Protein AF-A0A918I145-F1 (afdb_monomer_lite)

pLDDT: mean 72.94, std 18.7, range [46.0, 95.38]

Organism: NCBI:txid67314

Foldseek 3Di:
DWKFAFCQDDDPDGHRDIDDDDPVVVVVCVVVVGTPDTPGPDDPDPDPPDDDDDDDDDDDDDDDDDDDDDDPDDDDDDDD

Radius of gyration: 32.7 Å; chains: 1; bounding box: 49×52×74 Å

Sequence (80 aa):
MARIELAYWHDDKTPGDIIEVSDEDLQALIRDGRVARVLDDEPMPEAPTEPAPVPAAPATETAAADTPAAPRRRSGRSDE

Structure (mmCIF, N/CA/C/O backbone):
data_AF-A0A918I145-F1
#
_entry.id   AF-A0A918I145-F1
#
loop_
_atom_site.group_PDB
_atom_site.id
_atom_site.type_symbol
_atom_site.label_atom_id
_atom_site.label_alt_id
_atom_site.label_comp_id
_atom_site.label_asym_id
_atom_site.label_entity_id
_atom_site.label_seq_id
_atom_site.pdbx_PDB_ins_code
_atom_site.Cartn_x
_atom_site.Cartn_y
_atom_site.Cartn_z
_atom_site.occupancy
_atom_site.B_iso_or_equiv
_atom_site.auth_seq_id
_atom_site.auth_comp_id
_atom_site.auth_asym_id
_atom_site.auth_atom_id
_atom_site.pdbx_PDB_model_num
ATOM 1 N N . MET A 1 1 ? 8.848 5.029 6.296 1.00 77.56 1 MET A N 1
ATOM 2 C CA . MET A 1 1 ? 8.897 4.538 4.899 1.00 77.56 1 MET A CA 1
ATOM 3 C C . MET A 1 1 ? 7.932 3.379 4.808 1.00 77.56 1 MET A C 1
ATOM 5 O O . MET A 1 1 ? 8.160 2.371 5.467 1.00 77.56 1 MET A O 1
ATOM 9 N N . ALA A 1 2 ? 6.847 3.556 4.062 1.00 85.69 2 ALA A N 1
ATOM 10 C CA . ALA A 1 2 ? 5.774 2.583 3.913 1.00 85.69 2 ALA A CA 1
ATOM 11 C C . ALA A 1 2 ? 5.856 1.921 2.537 1.00 85.69 2 ALA A C 1
ATOM 13 O O . ALA A 1 2 ? 6.227 2.563 1.551 1.00 85.69 2 ALA A O 1
ATOM 14 N N . ARG A 1 3 ? 5.489 0.642 2.451 1.00 91.62 3 ARG A N 1
ATOM 15 C CA . ARG A 1 3 ? 5.360 -0.055 1.167 1.00 91.62 3 ARG A CA 1
ATOM 16 C C . ARG A 1 3 ? 3.909 -0.048 0.735 1.00 91.62 3 ARG A C 1
ATOM 18 O O . ARG A 1 3 ? 3.026 -0.347 1.532 1.00 91.62 3 ARG A O 1
ATOM 25 N N . ILE A 1 4 ? 3.657 0.268 -0.524 1.00 93.25 4 ILE A N 1
ATOM 26 C CA . ILE A 1 4 ? 2.309 0.315 -1.085 1.00 93.25 4 ILE A CA 1
ATOM 27 C C . ILE A 1 4 ? 2.244 -0.400 -2.421 1.00 93.25 4 ILE A C 1
ATOM 29 O O . ILE A 1 4 ? 3.183 -0.354 -3.206 1.00 93.25 4 ILE A O 1
ATOM 33 N N . GLU A 1 5 ? 1.103 -1.019 -2.680 1.00 94.56 5 GLU A N 1
ATOM 34 C CA . GLU A 1 5 ? 0.695 -1.515 -3.984 1.00 94.56 5 GLU A CA 1
ATOM 35 C C . GLU A 1 5 ? -0.088 -0.418 -4.711 1.00 94.56 5 GLU A C 1
ATOM 37 O O . GLU A 1 5 ? -1.030 0.165 -4.158 1.00 94.56 5 GLU A O 1
ATOM 42 N N . LEU A 1 6 ? 0.287 -0.132 -5.954 1.00 95.25 6 LEU A N 1
ATOM 43 C CA . LEU A 1 6 ? -0.358 0.896 -6.768 1.00 95.25 6 LEU A CA 1
ATOM 44 C C . LEU A 1 6 ? -1.680 0.406 -7.380 1.00 95.25 6 LEU A C 1
ATOM 46 O O . LEU A 1 6 ? -1.742 -0.659 -7.982 1.00 95.25 6 LEU A O 1
ATOM 50 N N . ALA A 1 7 ? -2.741 1.210 -7.303 1.00 94.50 7 ALA A N 1
ATOM 51 C CA . ALA A 1 7 ? -4.005 0.959 -8.012 1.00 94.50 7 ALA A CA 1
ATOM 52 C C . ALA A 1 7 ? -3.959 1.414 -9.474 1.00 94.50 7 ALA A C 1
ATOM 54 O O . ALA A 1 7 ? -4.652 0.862 -10.327 1.00 94.50 7 ALA A O 1
ATOM 55 N N . TYR A 1 8 ? -3.142 2.427 -9.757 1.00 93.62 8 TYR A N 1
ATOM 56 C CA . TYR A 1 8 ? -3.015 3.055 -11.066 1.00 93.62 8 TYR A CA 1
ATOM 57 C C . TYR A 1 8 ? -1.547 3.327 -11.387 1.00 93.62 8 TYR A C 1
ATOM 59 O O . TYR A 1 8 ? -0.684 3.246 -10.519 1.00 93.62 8 TYR A O 1
ATOM 67 N N . TRP A 1 9 ? -1.273 3.680 -12.641 1.00 92.44 9 TRP A N 1
ATOM 68 C CA . TRP A 1 9 ? 0.059 4.100 -13.060 1.00 92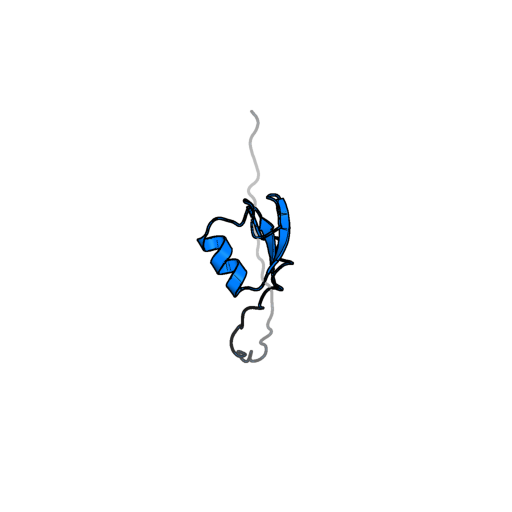.44 9 TRP A CA 1
ATOM 69 C C . TRP A 1 9 ? 0.543 5.313 -12.256 1.00 92.44 9 TRP A C 1
ATOM 71 O O . TRP A 1 9 ? -0.186 6.299 -12.080 1.00 92.44 9 TRP A O 1
ATOM 81 N N . HIS A 1 10 ? 1.787 5.248 -11.796 1.00 89.50 10 HIS A N 1
ATOM 82 C CA . HIS A 1 10 ? 2.459 6.338 -11.100 1.00 89.50 10 HIS A CA 1
ATOM 83 C C . HIS A 1 10 ? 3.915 6.392 -11.560 1.00 89.50 10 HIS A C 1
ATOM 85 O O . HIS A 1 10 ? 4.633 5.402 -11.439 1.00 89.50 10 HIS A O 1
ATOM 91 N N . ASP A 1 11 ? 4.309 7.521 -12.150 1.00 88.19 11 ASP A N 1
ATOM 92 C CA . ASP A 1 11 ? 5.589 7.691 -12.846 1.00 88.19 11 ASP A CA 1
ATOM 93 C C . ASP A 1 11 ? 5.830 6.560 -13.865 1.00 88.19 11 ASP A C 1
ATOM 95 O O . ASP A 1 11 ? 5.050 6.408 -14.807 1.00 88.19 11 ASP A O 1
ATOM 99 N N . ASP A 1 12 ? 6.858 5.737 -13.656 1.00 93.31 12 ASP A N 1
ATOM 100 C CA . ASP A 1 12 ? 7.210 4.578 -14.490 1.00 93.31 12 ASP A CA 1
ATOM 101 C C . ASP A 1 12 ? 6.716 3.238 -13.914 1.00 93.31 12 ASP A C 1
ATOM 103 O O . ASP A 1 12 ? 7.112 2.161 -14.370 1.00 93.31 12 ASP A O 1
ATOM 107 N N . LYS A 1 13 ? 5.866 3.273 -12.884 1.00 92.94 13 LYS A N 1
ATOM 108 C CA . LYS A 1 13 ? 5.363 2.078 -12.204 1.00 92.94 13 LYS A CA 1
ATOM 109 C C . LYS A 1 13 ? 3.943 1.744 -12.631 1.00 92.94 13 LYS A C 1
ATOM 111 O O . LYS A 1 13 ? 3.063 2.604 -12.717 1.00 92.94 13 LYS A O 1
ATOM 116 N N . THR A 1 14 ? 3.734 0.461 -12.895 1.00 95.38 14 THR A N 1
ATOM 117 C CA . THR A 1 14 ? 2.447 -0.096 -13.305 1.00 95.38 14 THR A CA 1
ATOM 118 C C . THR A 1 14 ? 1.510 -0.275 -12.107 1.00 95.38 14 THR A C 1
ATOM 120 O O . THR A 1 14 ? 1.975 -0.464 -10.983 1.00 95.38 14 THR A O 1
ATOM 123 N N . PRO A 1 15 ? 0.188 -0.332 -12.334 1.00 95.06 15 PRO A N 1
ATOM 124 C CA . PRO A 1 15 ? -0.752 -0.859 -11.350 1.00 95.06 15 PRO A CA 1
ATOM 125 C C . PRO A 1 15 ? -0.316 -2.250 -10.860 1.00 95.06 15 PRO A C 1
ATOM 127 O O . PRO A 1 15 ? 0.134 -3.071 -11.661 1.00 95.06 15 PRO A O 1
ATOM 130 N N . GLY A 1 16 ? -0.451 -2.512 -9.563 1.00 93.56 16 GLY A N 1
ATOM 131 C CA . GLY A 1 16 ? -0.002 -3.734 -8.890 1.00 93.56 16 GLY A CA 1
ATOM 132 C C . GLY A 1 16 ? 1.486 -3.750 -8.524 1.00 93.56 16 GLY A C 1
ATOM 133 O O . GLY A 1 16 ? 1.928 -4.665 -7.833 1.00 93.56 16 GLY A O 1
ATOM 134 N N . ASP A 1 17 ? 2.273 -2.761 -8.962 1.00 95.06 17 ASP A N 1
ATOM 135 C CA . ASP A 1 17 ? 3.670 -2.643 -8.542 1.00 95.06 17 ASP A CA 1
ATOM 136 C C . ASP A 1 17 ? 3.751 -2.203 -7.076 1.00 95.06 17 ASP A C 1
ATOM 138 O O . ASP A 1 17 ? 2.944 -1.390 -6.610 1.00 95.06 17 ASP A O 1
ATOM 142 N N . ILE A 1 18 ? 4.734 -2.752 -6.358 1.00 93.31 18 ILE A N 1
ATOM 143 C CA . ILE A 1 18 ? 4.985 -2.426 -4.955 1.00 93.31 18 ILE A CA 1
ATOM 144 C C . ILE A 1 18 ? 6.143 -1.438 -4.886 1.00 93.31 18 ILE A C 1
ATOM 146 O O . ILE A 1 18 ? 7.271 -1.756 -5.273 1.00 93.31 18 ILE A O 1
ATOM 150 N N . ILE A 1 19 ? 5.870 -0.252 -4.352 1.00 91.81 19 ILE A N 1
ATOM 151 C CA . ILE A 1 19 ? 6.866 0.801 -4.153 1.00 91.81 19 ILE A CA 1
ATOM 152 C C . ILE A 1 19 ? 7.006 1.161 -2.682 1.00 91.81 19 ILE A C 1
ATOM 154 O O . ILE A 1 19 ? 6.069 1.017 -1.901 1.00 91.81 19 ILE A O 1
ATOM 158 N N . GLU A 1 20 ? 8.191 1.636 -2.313 1.00 92.31 20 GLU A N 1
ATOM 159 C CA . GLU A 1 20 ? 8.469 2.175 -0.987 1.00 92.31 20 GLU A CA 1
ATOM 160 C C . GLU A 1 20 ? 8.433 3.703 -1.060 1.00 92.31 20 GLU A C 1
ATOM 162 O O . GLU A 1 20 ? 9.113 4.304 -1.892 1.00 92.31 20 GLU A O 1
ATOM 167 N N . VAL A 1 21 ? 7.602 4.315 -0.223 1.00 89.56 21 VAL A N 1
ATOM 168 C CA . VAL A 1 21 ? 7.337 5.756 -0.213 1.00 89.56 21 VAL A CA 1
ATOM 169 C C . VAL A 1 21 ? 7.487 6.324 1.194 1.00 89.56 21 VAL A C 1
ATOM 171 O O . VAL A 1 21 ? 7.421 5.602 2.196 1.00 89.56 21 VAL A O 1
ATOM 174 N N . SER A 1 22 ? 7.705 7.634 1.284 1.00 90.94 22 SER A N 1
ATOM 175 C CA . SER A 1 22 ? 7.659 8.340 2.563 1.00 90.94 22 SER A CA 1
ATOM 176 C C . SER A 1 22 ? 6.218 8.442 3.078 1.00 90.94 22 SER A C 1
ATOM 178 O O . SER A 1 22 ? 5.263 8.291 2.318 1.00 90.94 22 SER A O 1
ATOM 180 N N . ASP A 1 23 ? 6.044 8.710 4.370 1.00 88.38 23 ASP A N 1
ATOM 181 C CA . ASP A 1 23 ? 4.723 8.914 4.973 1.00 88.38 23 ASP A CA 1
ATOM 182 C C . ASP A 1 23 ? 3.982 10.130 4.382 1.00 88.38 23 ASP A C 1
ATOM 184 O O . ASP A 1 23 ? 2.756 10.118 4.255 1.00 88.38 23 ASP A O 1
ATOM 188 N N . GLU A 1 24 ? 4.717 11.165 3.965 1.00 90.31 24 GLU A N 1
ATOM 189 C CA . GLU A 1 24 ? 4.153 12.339 3.288 1.00 90.31 24 GLU A CA 1
ATOM 190 C C . GLU A 1 24 ? 3.631 11.973 1.889 1.00 90.31 24 GLU A C 1
ATOM 192 O O . GLU A 1 24 ? 2.494 12.304 1.536 1.00 90.31 24 GLU A O 1
ATOM 197 N N . ASP A 1 25 ? 4.424 11.222 1.119 1.00 90.88 25 ASP A N 1
ATOM 198 C CA . ASP A 1 25 ? 4.039 10.727 -0.207 1.00 90.88 25 ASP A CA 1
ATOM 199 C C . ASP A 1 25 ? 2.879 9.729 -0.123 1.00 90.88 25 ASP A C 1
ATOM 201 O O . ASP A 1 25 ? 1.954 9.779 -0.935 1.00 90.88 25 ASP A O 1
ATOM 205 N N . LEU A 1 26 ? 2.875 8.861 0.892 1.00 90.81 26 LEU A N 1
ATOM 206 C CA . LEU A 1 26 ? 1.776 7.939 1.158 1.00 90.81 26 LEU A CA 1
ATOM 207 C C . LEU A 1 26 ? 0.453 8.695 1.311 1.00 90.81 26 LEU A C 1
ATOM 209 O O . LEU A 1 26 ? -0.535 8.354 0.658 1.00 90.81 26 LEU A O 1
ATOM 213 N N . GLN A 1 27 ? 0.425 9.742 2.140 1.00 91.38 27 GLN A N 1
ATOM 214 C CA . GLN A 1 27 ? -0.783 10.546 2.335 1.00 91.38 27 GLN A CA 1
ATOM 215 C C . GLN A 1 27 ? -1.230 11.234 1.041 1.00 91.38 27 GLN A C 1
ATOM 217 O O . GLN A 1 27 ? -2.431 11.269 0.749 1.00 91.38 27 GLN A O 1
ATOM 222 N N . ALA A 1 28 ? -0.285 11.743 0.246 1.00 92.38 28 ALA A N 1
ATOM 223 C CA . ALA A 1 28 ? -0.586 12.334 -1.053 1.00 92.38 28 ALA A CA 1
ATOM 224 C C . ALA A 1 28 ? -1.200 11.303 -2.018 1.00 92.38 28 ALA A C 1
ATOM 226 O O . ALA A 1 28 ? -2.243 11.567 -2.617 1.00 92.38 28 ALA A O 1
ATOM 227 N N . LEU A 1 29 ? -0.617 10.106 -2.110 1.00 91.00 29 LEU A N 1
ATOM 228 C CA . LEU A 1 29 ? -1.083 9.025 -2.984 1.00 91.00 29 LEU A CA 1
ATOM 229 C C . LEU A 1 29 ? -2.439 8.451 -2.556 1.00 91.00 29 LEU A C 1
ATOM 231 O O . LEU A 1 29 ? -3.266 8.128 -3.414 1.00 91.00 29 LEU A O 1
ATOM 235 N N . ILE A 1 30 ? -2.696 8.354 -1.249 1.00 91.81 30 ILE A N 1
ATOM 236 C CA . ILE A 1 30 ? -4.009 7.969 -0.710 1.00 91.81 30 ILE A CA 1
ATOM 237 C C . ILE A 1 30 ? -5.054 9.017 -1.089 1.00 91.81 30 ILE A C 1
ATOM 239 O O . ILE A 1 30 ? -6.133 8.665 -1.569 1.00 91.81 30 ILE A O 1
ATOM 243 N N . ARG A 1 31 ? -4.733 10.304 -0.917 1.00 93.44 31 ARG A N 1
ATOM 244 C CA . ARG A 1 31 ? -5.631 11.408 -1.277 1.00 93.44 31 ARG A CA 1
ATOM 245 C C . ARG A 1 31 ? -5.971 11.410 -2.769 1.00 93.44 31 ARG A C 1
ATOM 247 O O . ARG A 1 31 ? -7.106 11.724 -3.121 1.00 93.44 31 ARG A O 1
ATOM 254 N N . ASP A 1 32 ? -5.014 11.053 -3.620 1.00 92.00 32 ASP A N 1
ATOM 255 C CA . ASP A 1 32 ? -5.195 10.942 -5.073 1.00 92.00 32 ASP A CA 1
ATOM 256 C C . ASP A 1 32 ? -5.918 9.641 -5.492 1.00 92.00 32 ASP A C 1
ATOM 258 O O . ASP A 1 32 ? -6.242 9.460 -6.664 1.00 92.00 32 ASP A O 1
ATOM 262 N N . GLY A 1 33 ? -6.177 8.718 -4.555 1.00 93.00 33 GLY A N 1
ATOM 263 C CA . GLY A 1 33 ? -6.824 7.430 -4.830 1.00 93.00 33 GLY A CA 1
ATOM 264 C C . GLY A 1 33 ? -5.952 6.457 -5.629 1.00 93.00 33 GLY A C 1
ATOM 265 O O . GLY A 1 33 ? -6.473 5.573 -6.309 1.00 93.00 33 GLY A O 1
ATOM 266 N N . ARG A 1 34 ? -4.624 6.626 -5.582 1.00 93.25 34 ARG A N 1
ATOM 267 C CA . ARG A 1 34 ? -3.656 5.836 -6.364 1.00 93.25 34 ARG A CA 1
ATOM 268 C C . ARG A 1 34 ? -3.123 4.602 -5.652 1.00 93.25 34 ARG A C 1
ATOM 270 O O . ARG A 1 34 ? -2.441 3.796 -6.279 1.00 93.25 34 ARG A O 1
ATOM 277 N N . VAL A 1 35 ? -3.434 4.434 -4.374 1.00 92.94 35 VAL A N 1
ATOM 278 C CA .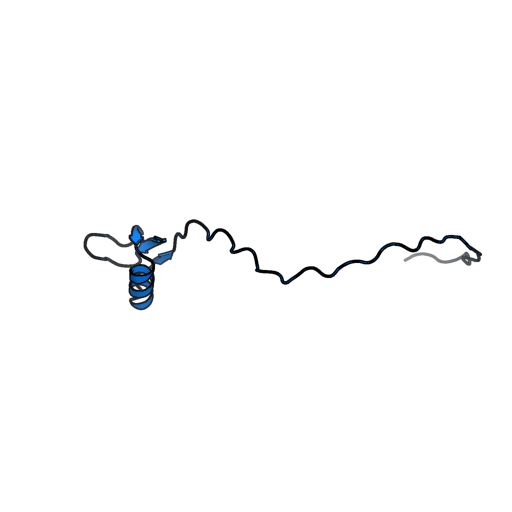 VAL A 1 35 ? -3.017 3.277 -3.578 1.00 92.94 35 VAL A CA 1
ATOM 279 C C . VAL A 1 35 ? -4.078 2.181 -3.669 1.00 92.94 35 VAL A C 1
ATOM 281 O O . VAL A 1 35 ? -5.234 2.416 -3.326 1.00 92.94 35 VAL A O 1
ATOM 284 N N . ALA A 1 36 ? -3.688 0.984 -4.112 1.00 93.94 36 ALA A N 1
ATOM 285 C CA . ALA A 1 36 ? -4.535 -0.210 -4.057 1.00 93.94 36 ALA A CA 1
ATOM 286 C C . ALA A 1 36 ? -4.532 -0.809 -2.654 1.00 93.94 36 ALA A C 1
ATOM 288 O O .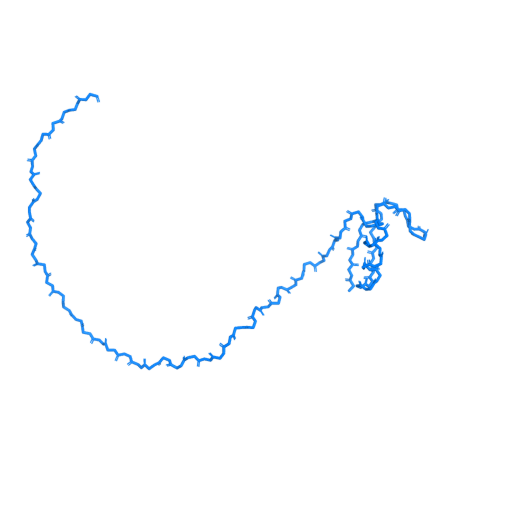 ALA A 1 36 ? -5.584 -1.148 -2.108 1.00 93.94 36 ALA A O 1
ATOM 289 N N . ARG A 1 37 ? -3.338 -0.938 -2.071 1.00 90.69 37 ARG A N 1
ATOM 290 C CA . ARG A 1 37 ? -3.145 -1.535 -0.754 1.00 90.69 37 ARG A CA 1
ATOM 291 C C . ARG A 1 37 ? -1.900 -0.971 -0.089 1.00 90.69 37 ARG A C 1
ATOM 293 O O . ARG A 1 37 ? -0.861 -0.853 -0.725 1.00 90.69 37 ARG A O 1
ATOM 300 N N . VAL A 1 38 ? -1.991 -0.669 1.200 1.00 90.31 38 VAL A N 1
ATOM 301 C CA . VAL A 1 38 ? -0.815 -0.364 2.020 1.00 90.31 38 VAL A CA 1
ATOM 302 C C . VAL A 1 38 ? -0.303 -1.673 2.620 1.00 90.31 38 VAL A C 1
ATOM 304 O O . VAL A 1 38 ? -1.065 -2.423 3.231 1.00 90.31 38 VAL A O 1
ATOM 307 N N . LEU A 1 39 ? 0.966 -1.976 2.367 1.00 86.62 39 LEU A N 1
ATOM 308 C CA . LEU A 1 39 ? 1.703 -3.160 2.812 1.00 86.62 39 LEU A CA 1
ATOM 309 C C . LEU A 1 39 ? 2.624 -2.769 3.974 1.00 86.62 39 LEU A C 1
ATOM 311 O O . LEU A 1 39 ? 3.812 -3.084 3.953 1.00 86.62 39 LEU A O 1
ATOM 315 N N . ASP A 1 40 ? 2.081 -2.023 4.939 1.00 72.12 40 ASP A N 1
ATOM 316 C CA . ASP A 1 40 ? 2.804 -1.631 6.147 1.00 72.12 40 ASP A CA 1
ATOM 317 C C . ASP A 1 40 ? 3.445 -2.871 6.784 1.00 72.1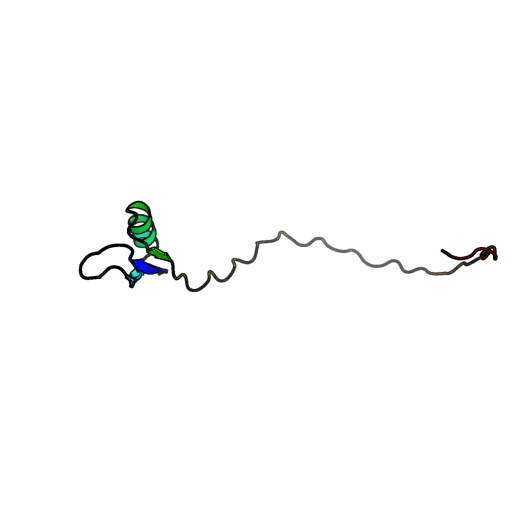2 40 ASP A C 1
ATOM 319 O O . ASP A 1 40 ? 2.763 -3.860 7.077 1.00 72.12 40 ASP A O 1
ATOM 323 N N . ASP A 1 41 ? 4.764 -2.813 6.968 1.00 60.31 41 ASP A N 1
ATOM 324 C CA . ASP A 1 41 ? 5.486 -3.720 7.853 1.00 60.31 41 ASP A CA 1
ATOM 325 C C . ASP A 1 41 ? 5.082 -3.277 9.264 1.00 60.31 41 ASP A C 1
ATOM 327 O O . ASP A 1 41 ? 5.620 -2.311 9.791 1.00 60.31 41 ASP A O 1
ATOM 331 N N . GLU A 1 42 ? 3.986 -3.873 9.737 1.00 53.91 42 GLU A N 1
ATOM 332 C CA . GLU A 1 42 ? 3.406 -3.851 11.083 1.00 53.91 42 GLU A CA 1
ATOM 333 C C . GLU A 1 42 ? 3.907 -2.712 12.001 1.00 53.91 42 GLU A C 1
ATOM 335 O O . GLU A 1 42 ? 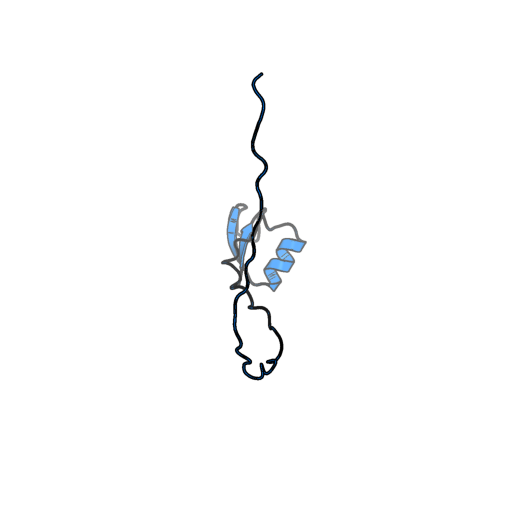5.057 -2.751 12.449 1.00 53.91 42 GLU A O 1
ATOM 340 N N . PRO A 1 43 ? 3.066 -1.723 12.377 1.00 50.50 43 PRO A N 1
ATOM 341 C CA . PRO A 1 43 ? 3.468 -0.783 13.409 1.00 50.50 43 PRO A CA 1
ATOM 342 C C . PRO A 1 43 ? 3.744 -1.589 14.677 1.00 50.50 43 PRO A C 1
ATOM 344 O O . PRO A 1 43 ? 2.833 -2.180 15.260 1.00 50.50 43 PRO A O 1
ATOM 347 N N . MET A 1 44 ? 5.010 -1.627 15.096 1.00 53.06 44 MET A N 1
ATOM 348 C CA . MET A 1 44 ? 5.393 -2.091 16.423 1.00 53.06 44 MET A CA 1
ATOM 349 C C . MET A 1 44 ? 4.474 -1.345 17.397 1.00 53.06 44 MET A C 1
ATOM 351 O O . MET A 1 44 ? 4.504 -0.111 17.394 1.00 53.06 44 MET A O 1
ATOM 355 N N . PRO A 1 45 ? 3.585 -2.031 18.139 1.00 55.59 45 PRO A N 1
ATOM 356 C CA . PRO A 1 45 ? 2.540 -1.350 18.880 1.00 55.59 45 PRO A CA 1
ATOM 357 C C . PRO A 1 45 ? 3.199 -0.382 19.858 1.00 55.59 45 PRO A C 1
ATOM 359 O O . PRO A 1 45 ? 3.990 -0.799 20.708 1.00 55.59 45 PRO A O 1
ATOM 362 N N . GLU A 1 46 ? 2.896 0.911 19.721 1.00 53.44 46 GLU A N 1
ATOM 363 C CA . GLU A 1 46 ? 3.197 1.892 20.753 1.00 53.44 46 GLU A CA 1
ATOM 364 C C . GLU A 1 46 ? 2.543 1.382 22.037 1.00 53.44 46 GLU A C 1
ATOM 366 O O . GLU A 1 46 ? 1.317 1.330 22.159 1.00 53.44 46 GLU A O 1
ATOM 371 N N . ALA A 1 47 ? 3.369 0.912 22.973 1.00 56.91 47 ALA A N 1
ATOM 372 C CA . ALA A 1 47 ? 2.895 0.504 24.280 1.00 56.91 47 ALA A CA 1
ATOM 373 C C . ALA A 1 47 ? 2.137 1.696 24.889 1.00 56.91 47 ALA A C 1
ATOM 375 O O . ALA A 1 47 ? 2.684 2.806 24.913 1.00 56.91 47 ALA A O 1
ATOM 376 N N . PRO A 1 48 ? 0.893 1.511 25.363 1.00 60.12 48 PRO A N 1
ATOM 377 C CA . PRO A 1 48 ? 0.162 2.591 25.998 1.00 60.12 48 PRO A CA 1
ATOM 378 C C . PRO A 1 48 ? 0.993 3.110 27.173 1.00 60.12 48 PRO A C 1
ATOM 380 O O . PRO A 1 48 ? 1.405 2.356 28.053 1.00 60.12 48 PRO A O 1
ATOM 383 N N . THR A 1 49 ? 1.278 4.412 27.163 1.00 63.25 49 THR A N 1
ATOM 384 C CA . THR A 1 49 ? 1.809 5.117 28.329 1.00 63.25 49 THR A CA 1
ATOM 385 C C . THR A 1 49 ? 0.762 5.013 29.434 1.00 63.25 49 THR A C 1
ATOM 387 O O . THR A 1 49 ? -0.213 5.763 29.437 1.00 63.25 49 THR A O 1
ATOM 390 N N . GLU A 1 50 ? 0.928 4.058 30.349 1.00 60.12 50 GLU A N 1
ATOM 391 C CA . GLU A 1 50 ? 0.117 3.974 31.562 1.00 60.12 50 GLU A CA 1
ATOM 392 C C . GLU A 1 50 ? 0.770 4.757 32.724 1.00 60.12 50 GLU A C 1
ATOM 394 O O . GLU A 1 50 ? 1.997 4.761 32.871 1.00 60.12 50 GLU A O 1
ATOM 399 N N . PRO A 1 51 ? -0.040 5.484 33.520 1.00 54.88 51 PRO A N 1
ATOM 400 C CA . PRO A 1 51 ? 0.411 6.469 34.504 1.00 54.88 51 PRO A CA 1
ATOM 401 C C . PRO A 1 51 ? 0.992 5.877 35.808 1.00 54.88 51 PRO A C 1
ATOM 403 O O . PRO A 1 51 ? 0.824 4.708 36.131 1.00 54.88 51 PRO A O 1
ATOM 406 N N . ALA A 1 52 ? 1.674 6.762 36.548 1.00 58.03 52 ALA A N 1
ATOM 407 C CA . ALA A 1 52 ? 2.450 6.628 37.793 1.00 58.03 52 ALA A CA 1
ATOM 408 C C . ALA A 1 52 ? 2.021 5.576 38.859 1.00 58.03 52 ALA A C 1
ATOM 410 O O . ALA A 1 52 ? 0.838 5.282 39.023 1.00 58.03 52 ALA A O 1
ATOM 411 N N . PRO A 1 53 ? 2.979 5.076 39.678 1.00 60.56 53 PRO A N 1
ATOM 412 C CA . PRO A 1 53 ? 2.764 3.964 40.604 1.00 60.56 53 PRO A CA 1
ATOM 413 C C . PRO A 1 53 ? 1.894 4.341 41.812 1.00 60.56 53 PRO A C 1
ATOM 415 O O . PRO A 1 53 ? 2.202 5.269 42.560 1.00 60.56 53 PRO A O 1
ATOM 418 N N . VAL A 1 54 ? 0.850 3.549 42.064 1.00 60.09 54 VAL A N 1
ATOM 419 C CA . VAL A 1 54 ? 0.156 3.501 43.359 1.00 60.09 54 VAL A CA 1
ATOM 420 C C . VAL A 1 54 ? 0.992 2.674 44.347 1.00 60.09 54 VAL A C 1
ATOM 422 O O . VAL A 1 54 ? 1.303 1.518 44.049 1.00 60.09 54 VAL A O 1
ATOM 425 N N . PRO A 1 55 ? 1.362 3.206 45.527 1.00 61.38 55 PRO A N 1
ATOM 426 C CA . PRO A 1 55 ? 2.063 2.428 46.537 1.00 61.38 55 PRO A CA 1
ATOM 427 C C . PRO A 1 55 ? 1.065 1.498 47.239 1.00 61.38 55 PRO A C 1
ATOM 429 O O . PRO A 1 55 ? 0.207 1.946 47.999 1.00 61.38 55 PRO A O 1
ATOM 432 N N . ALA A 1 56 ? 1.171 0.192 46.996 1.00 56.06 56 ALA A N 1
ATOM 433 C CA . ALA A 1 56 ? 0.454 -0.805 47.782 1.00 56.06 56 ALA A CA 1
ATOM 434 C C . ALA A 1 56 ? 1.134 -0.957 49.155 1.00 56.06 56 ALA A C 1
ATOM 436 O O . ALA A 1 56 ? 2.249 -1.466 49.266 1.00 56.06 56 ALA A O 1
ATOM 437 N N . ALA A 1 57 ? 0.458 -0.477 50.199 1.00 58.72 57 ALA A N 1
ATOM 438 C CA . ALA A 1 57 ? 0.792 -0.737 51.597 1.00 58.72 57 ALA A CA 1
ATOM 439 C C . ALA A 1 57 ? 0.566 -2.230 51.958 1.00 58.72 57 ALA A C 1
ATOM 441 O O . ALA A 1 57 ? -0.247 -2.895 51.311 1.00 58.72 57 ALA A O 1
ATOM 442 N N . PRO A 1 58 ? 1.274 -2.779 52.966 1.00 57.69 58 PRO A N 1
ATOM 443 C CA . PRO A 1 58 ? 1.354 -4.221 53.198 1.00 57.69 58 PRO A CA 1
ATOM 444 C C . PRO A 1 58 ? 0.197 -4.812 54.031 1.00 57.69 58 PRO A C 1
ATOM 446 O O . PRO A 1 58 ? -0.303 -4.179 54.953 1.00 57.69 58 PRO A O 1
ATOM 449 N N . ALA A 1 59 ? -0.139 -6.061 53.674 1.00 54.22 59 ALA A N 1
ATOM 450 C CA . ALA A 1 59 ? -0.661 -7.210 54.436 1.00 54.22 59 ALA A CA 1
ATOM 451 C C . ALA A 1 59 ? -1.561 -7.015 55.677 1.00 54.22 59 ALA A C 1
ATOM 453 O O . ALA A 1 59 ? -1.113 -6.482 56.685 1.00 54.22 59 ALA A O 1
ATOM 454 N N . THR A 1 60 ? -2.716 -7.705 55.680 1.00 52.53 60 THR A N 1
ATOM 455 C CA . THR A 1 60 ? -3.272 -8.326 56.900 1.00 52.53 60 THR A CA 1
ATOM 456 C C . THR A 1 60 ? -3.882 -9.699 56.588 1.00 52.53 60 THR A C 1
ATOM 458 O O . THR A 1 60 ? -4.909 -9.828 55.926 1.00 52.53 60 THR A O 1
ATOM 461 N N . GLU A 1 61 ? -3.174 -10.712 57.074 1.00 55.59 61 GLU A N 1
ATOM 462 C CA . GLU A 1 61 ? -3.555 -12.099 57.359 1.00 55.59 61 GLU A CA 1
ATOM 463 C C . GLU A 1 61 ? -4.768 -12.189 58.313 1.00 55.59 61 GLU A C 1
ATOM 465 O O . GLU A 1 61 ? -4.955 -11.272 59.106 1.00 55.59 61 GLU A O 1
ATOM 470 N N . THR A 1 62 ? -5.543 -13.290 58.268 1.00 49.91 62 THR A N 1
ATOM 471 C CA . THR A 1 62 ? -6.397 -13.912 59.334 1.00 49.91 62 THR A CA 1
ATOM 472 C C . THR A 1 62 ? -7.684 -14.467 58.689 1.00 49.91 62 THR A C 1
ATOM 474 O O . THR A 1 62 ? -8.531 -13.700 58.255 1.00 49.91 62 THR A O 1
ATOM 477 N N . ALA A 1 63 ? -7.801 -15.756 58.356 1.00 46.00 63 ALA A N 1
ATOM 478 C CA . ALA A 1 63 ? -7.967 -16.963 59.187 1.00 46.00 63 ALA A CA 1
ATOM 479 C C . ALA A 1 63 ? -9.437 -17.403 59.357 1.00 46.00 63 ALA A C 1
ATOM 481 O O . ALA A 1 63 ? -10.318 -16.586 59.582 1.00 46.00 63 ALA A O 1
ATOM 482 N N . ALA A 1 64 ? -9.601 -18.735 59.335 1.00 46.09 64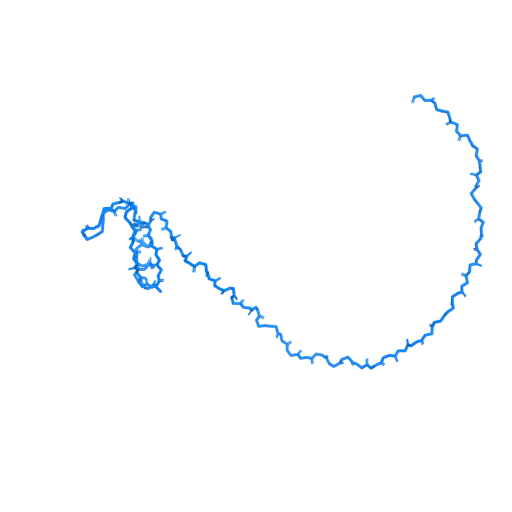 ALA A N 1
ATOM 483 C CA . ALA A 1 64 ? -10.668 -19.551 59.930 1.00 46.09 64 ALA A CA 1
ATOM 484 C C . ALA A 1 64 ? -12.092 -19.380 59.353 1.00 46.09 64 ALA A C 1
ATOM 486 O O . ALA A 1 64 ? -12.726 -18.344 59.468 1.00 46.09 64 ALA A O 1
ATOM 487 N N . ALA A 1 65 ? -12.595 -20.359 58.595 1.00 49.31 65 ALA A N 1
ATOM 488 C CA . ALA A 1 65 ? -13.230 -21.586 59.100 1.00 49.31 65 ALA A CA 1
ATOM 489 C C . ALA A 1 65 ? -14.524 -21.306 59.877 1.00 49.31 65 ALA A C 1
ATOM 491 O O . ALA A 1 65 ? -14.448 -20.906 61.027 1.00 49.31 65 ALA A O 1
ATOM 492 N N . ASP A 1 66 ? -15.681 -21.602 59.272 1.00 52.06 66 ASP A N 1
ATOM 493 C CA . ASP A 1 66 ? -16.760 -22.329 59.955 1.00 52.06 66 ASP A CA 1
ATOM 494 C C . ASP A 1 66 ? -17.810 -22.826 58.942 1.00 52.06 66 ASP A C 1
ATOM 496 O O . ASP A 1 66 ? -18.351 -22.064 58.142 1.00 52.06 66 ASP A O 1
ATOM 500 N N . THR A 1 67 ? -18.064 -24.134 58.945 1.00 54.31 67 THR A N 1
ATOM 501 C CA . THR A 1 67 ? -19.197 -24.788 58.273 1.00 54.31 67 THR A CA 1
ATOM 502 C C . THR A 1 67 ? -20.207 -25.156 59.352 1.00 54.31 67 THR A C 1
ATOM 504 O O . THR A 1 67 ? -19.818 -25.789 60.330 1.00 54.31 67 THR A O 1
ATOM 507 N N . PRO A 1 68 ? -21.506 -24.894 59.146 1.00 50.12 68 PRO A N 1
ATOM 508 C CA . PRO A 1 68 ? -22.460 -26.013 59.165 1.00 50.12 68 PRO A CA 1
ATOM 509 C C . PRO A 1 68 ? -23.515 -25.863 58.048 1.00 50.12 68 PRO A C 1
ATOM 511 O O . PRO A 1 68 ? -24.066 -24.796 57.823 1.00 50.12 68 PRO A O 1
ATOM 514 N N . ALA A 1 69 ? -23.696 -26.847 57.166 1.00 46.22 69 ALA A N 1
ATOM 515 C CA . ALA A 1 69 ? -24.459 -28.090 57.335 1.00 46.22 69 ALA A CA 1
ATOM 516 C C . ALA A 1 69 ? -25.990 -27.952 57.147 1.00 46.22 69 ALA A C 1
ATOM 518 O O . ALA A 1 69 ? -26.657 -27.181 57.825 1.00 46.22 69 ALA A O 1
ATOM 519 N N . ALA A 1 70 ? -26.500 -28.869 56.305 1.00 57.19 70 ALA A N 1
ATOM 520 C CA . ALA A 1 70 ? -27.879 -29.366 56.143 1.00 57.19 70 ALA A CA 1
ATOM 521 C C . ALA A 1 70 ? -28.801 -28.689 55.095 1.00 57.19 70 ALA A C 1
ATOM 523 O O . ALA A 1 70 ? -28.686 -27.503 54.815 1.00 57.19 70 ALA A O 1
ATOM 524 N N . PRO A 1 71 ? -29.822 -29.406 54.575 1.00 53.47 71 PRO A N 1
ATOM 525 C CA . PRO A 1 71 ? -29.808 -30.791 54.089 1.00 53.47 71 PRO A CA 1
ATOM 526 C C . PRO A 1 71 ? -30.420 -30.907 52.672 1.00 53.47 71 PRO A C 1
ATOM 528 O O . PRO A 1 71 ? -31.490 -30.367 52.387 1.00 53.47 71 PRO A O 1
ATOM 531 N N . ARG A 1 72 ? -29.802 -31.694 51.775 1.00 58.97 72 ARG A N 1
ATOM 532 C CA . ARG A 1 72 ? -30.418 -32.046 50.481 1.00 58.97 72 ARG A CA 1
ATOM 533 C C . ARG A 1 72 ? -31.577 -33.015 50.710 1.00 58.97 72 ARG A C 1
ATOM 535 O O . ARG A 1 72 ? -31.374 -34.213 50.912 1.00 58.97 72 ARG A O 1
ATOM 542 N N . ARG A 1 73 ? -32.800 -32.479 50.688 1.00 61.06 73 ARG A N 1
ATOM 543 C CA . ARG A 1 73 ? -34.027 -33.273 50.631 1.00 61.06 73 ARG A CA 1
ATOM 544 C C . ARG A 1 73 ? -34.011 -34.138 49.373 1.00 61.06 73 ARG A C 1
ATOM 546 O O . ARG A 1 73 ? -33.889 -33.666 48.249 1.00 61.06 73 ARG A O 1
ATOM 553 N N . ARG A 1 74 ? -34.094 -35.431 49.644 1.00 56.78 74 ARG A N 1
ATOM 554 C CA . ARG A 1 74 ? -34.210 -36.558 48.732 1.00 56.78 74 ARG A CA 1
ATOM 555 C C . ARG A 1 74 ? -35.612 -36.560 48.098 1.00 56.78 74 ARG A C 1
ATOM 557 O O . ARG A 1 74 ? -36.578 -36.233 48.789 1.00 56.78 74 ARG A O 1
ATOM 564 N N . SER A 1 75 ? -35.698 -37.125 46.893 1.00 52.28 75 SER A N 1
ATOM 565 C CA . SER A 1 75 ? -36.810 -37.943 46.353 1.00 52.28 75 SER A CA 1
ATOM 566 C C . SER A 1 75 ? -37.690 -37.330 45.254 1.00 52.28 75 SER A C 1
ATOM 568 O O . SER A 1 75 ? -38.467 -36.417 45.510 1.00 52.28 75 SER A O 1
ATOM 570 N N . GLY A 1 76 ? -37.673 -38.015 44.101 1.00 50.50 76 GLY A N 1
ATOM 571 C CA . GLY A 1 76 ? -38.744 -38.072 43.096 1.00 50.50 76 GLY A CA 1
ATOM 572 C C . GLY A 1 76 ? -38.626 -36.994 42.022 1.00 50.50 76 GLY A C 1
ATOM 573 O O . GLY A 1 76 ? -38.394 -35.844 42.350 1.00 50.50 76 GLY A O 1
ATOM 574 N N . ARG A 1 77 ? -38.794 -37.258 40.729 1.00 51.78 77 ARG A N 1
ATOM 575 C CA . ARG A 1 77 ? -39.554 -38.307 40.030 1.00 51.78 77 ARG A CA 1
ATOM 576 C C . ARG A 1 77 ? -39.229 -38.105 38.532 1.00 51.78 77 ARG A C 1
ATOM 578 O O . ARG A 1 77 ? -39.168 -36.957 38.114 1.00 51.78 77 ARG A O 1
ATOM 585 N N . SER A 1 78 ? -38.710 -39.135 37.857 1.00 51.50 78 SER A N 1
ATOM 586 C CA . SER A 1 78 ? -39.326 -39.823 36.695 1.00 51.50 78 SER A CA 1
ATOM 587 C C . SER A 1 78 ? -39.697 -38.875 35.544 1.00 51.50 78 SER A C 1
ATOM 589 O O . SER A 1 78 ? -40.501 -37.976 35.739 1.00 51.50 78 SER A O 1
ATOM 591 N N . ASP A 1 79 ? -38.987 -38.957 34.422 1.00 53.31 79 ASP A N 1
ATOM 592 C CA . ASP A 1 79 ? -39.331 -39.839 33.286 1.00 53.31 79 ASP A CA 1
ATOM 593 C C . ASP A 1 79 ? -40.392 -39.165 32.411 1.00 53.31 79 ASP A C 1
ATOM 595 O O . ASP A 1 79 ? -41.571 -39.182 32.754 1.00 53.31 79 ASP A O 1
ATOM 599 N N . GLU A 1 80 ? -39.926 -38.500 31.351 1.00 52.56 80 GLU A N 1
ATOM 600 C CA . GLU A 1 80 ? -40.478 -38.583 29.991 1.00 52.56 80 GLU A CA 1
ATOM 601 C C . GLU A 1 80 ? -39.414 -38.113 28.983 1.00 52.56 80 GLU A C 1
ATOM 603 O O . GLU A 1 80 ? -38.664 -37.164 29.324 1.00 52.56 80 GLU A O 1
#

Secondary structure (DSSP, 8-state):
-EEEEESS-BTTBPTT-EEEE-HHHHHHHHHTT-EEEE------------------------------------------